Protein AF-A0A0E3WUG8-F1 (afdb_monomer_lite)

Sequence (148 aa):
MLFLLKARKILSRWYLAVPMCIFLSLLVITNFLVYFNGKPFLSEPISTAETLWIALLALLSPCSVLFFLSSYGQDSSTKVYIVVSSAASLFSIFFLFLTLIEISRWASIEAVVLPLIFYWTILMPAIGVCFLSNATMYRENDNSEEEP

Secondary structure (DSSP, 8-state):
-HHHHHHHHHHHHHHTTHHHHHHHHHHHHHHHHHHHT-SPTTPSSPPHHHHHHHHHHHHHHHHHHHHHHHTTTS-STHHHHHHHHHHHHHHHHHHHHHHHHHHHTT--THHHHHHHHHIIIIIHHHHHHHHHHHHHHHHHHHHHHS--

Structure (mmCIF, N/CA/C/O backbone):
data_AF-A0A0E3WUG8-F1
#
_entry.id   AF-A0A0E3WUG8-F1
#
loop_
_atom_site.group_PDB
_atom_site.id
_atom_site.type_symbol
_atom_site.label_atom_id
_atom_site.label_alt_id
_atom_site.label_comp_id
_atom_site.label_asym_id
_atom_site.label_entity_id
_atom_site.label_seq_id
_atom_site.pdbx_PDB_ins_code
_atom_site.Cartn_x
_atom_site.Cartn_y
_atom_site.Cartn_z
_atom_site.occupancy
_atom_site.B_iso_or_equiv
_atom_site.auth_seq_id
_atom_site.auth_comp_id
_atom_site.auth_asym_id
_atom_site.auth_atom_id
_atom_site.pdbx_PDB_model_num
ATOM 1 N N . MET A 1 1 ? 38.284 -12.055 -8.483 1.00 45.66 1 MET A N 1
ATOM 2 C CA . MET A 1 1 ? 37.646 -11.083 -7.559 1.00 45.66 1 MET A CA 1
ATOM 3 C C . MET A 1 1 ? 36.647 -10.128 -8.240 1.00 45.66 1 MET A C 1
ATOM 5 O O . MET A 1 1 ? 35.704 -9.709 -7.583 1.00 45.66 1 MET A O 1
ATOM 9 N N . LEU A 1 2 ? 36.774 -9.826 -9.544 1.00 41.19 2 LEU A N 1
ATOM 10 C CA . LEU A 1 2 ? 35.840 -8.946 -10.282 1.00 41.19 2 LEU A CA 1
ATOM 11 C C . LEU A 1 2 ? 34.396 -9.486 -10.392 1.00 41.19 2 LEU A C 1
ATOM 13 O O . LEU A 1 2 ? 33.446 -8.717 -10.263 1.00 41.19 2 LEU A O 1
ATOM 17 N N . PHE A 1 3 ? 34.211 -10.806 -10.523 1.00 40.88 3 PHE A N 1
ATOM 18 C CA . PHE A 1 3 ? 32.879 -11.435 -10.520 1.00 40.88 3 PHE A CA 1
ATOM 19 C C . PHE A 1 3 ? 32.136 -11.274 -9.188 1.00 40.88 3 PHE A C 1
ATOM 21 O O . PHE A 1 3 ? 30.924 -11.109 -9.186 1.00 40.88 3 PHE A O 1
ATOM 28 N N . LEU A 1 4 ? 32.858 -11.223 -8.064 1.00 38.44 4 LEU A N 1
ATOM 29 C CA . LEU A 1 4 ? 32.290 -11.009 -6.727 1.00 38.44 4 LEU A CA 1
ATOM 30 C C . LEU A 1 4 ? 31.798 -9.569 -6.524 1.00 38.44 4 LEU A C 1
ATOM 32 O O . LEU A 1 4 ? 30.821 -9.356 -5.817 1.00 38.44 4 LEU A O 1
ATOM 36 N N . LEU A 1 5 ? 32.422 -8.581 -7.173 1.00 40.81 5 LEU A N 1
ATOM 37 C CA . LEU A 1 5 ? 31.967 -7.186 -7.157 1.00 40.81 5 LEU A CA 1
ATOM 38 C C . LEU A 1 5 ? 30.730 -6.975 -8.037 1.00 40.81 5 LEU A C 1
ATOM 40 O O . LEU A 1 5 ? 29.807 -6.270 -7.628 1.00 40.81 5 LEU A O 1
ATOM 44 N N . LYS A 1 6 ? 30.681 -7.620 -9.211 1.00 40.81 6 LYS A N 1
ATOM 45 C CA . LYS A 1 6 ? 29.497 -7.603 -10.084 1.00 40.81 6 LYS A CA 1
ATOM 46 C C . LYS A 1 6 ? 28.333 -8.362 -9.436 1.00 40.81 6 LYS A C 1
ATOM 48 O O . LYS A 1 6 ? 27.228 -7.830 -9.380 1.00 40.81 6 LYS A O 1
ATOM 53 N N . ALA A 1 7 ? 28.614 -9.516 -8.826 1.00 44.78 7 ALA A N 1
ATOM 54 C CA . ALA A 1 7 ? 27.662 -10.255 -8.005 1.00 44.78 7 ALA A CA 1
ATOM 55 C C . ALA A 1 7 ? 27.214 -9.442 -6.787 1.00 44.78 7 ALA A C 1
ATOM 57 O O . ALA A 1 7 ? 26.026 -9.392 -6.545 1.00 44.78 7 ALA A O 1
ATOM 58 N N . ARG A 1 8 ? 28.090 -8.718 -6.073 1.00 46.56 8 ARG A N 1
ATOM 59 C CA . ARG A 1 8 ? 27.700 -7.836 -4.952 1.00 46.56 8 ARG A CA 1
ATOM 60 C C . ARG A 1 8 ? 26.791 -6.685 -5.397 1.00 46.56 8 ARG A C 1
ATOM 62 O O . ARG A 1 8 ? 25.854 -6.367 -4.676 1.00 46.56 8 ARG A O 1
ATOM 69 N N . LYS A 1 9 ? 27.036 -6.083 -6.567 1.00 51.25 9 LYS A N 1
ATOM 70 C CA . LYS A 1 9 ? 26.167 -5.039 -7.149 1.00 51.25 9 LYS A CA 1
ATOM 71 C C . LYS A 1 9 ? 24.788 -5.581 -7.539 1.00 51.25 9 LYS A C 1
ATOM 73 O O . LYS A 1 9 ? 23.786 -4.904 -7.342 1.00 51.25 9 LYS A O 1
ATOM 78 N N . ILE A 1 10 ? 24.744 -6.802 -8.069 1.00 52.78 10 ILE A N 1
ATOM 79 C CA . ILE A 1 10 ? 23.499 -7.503 -8.401 1.00 52.78 10 ILE A CA 1
ATOM 80 C C . ILE A 1 10 ? 22.778 -7.941 -7.113 1.00 52.78 10 ILE A C 1
ATOM 82 O O . ILE A 1 10 ? 21.593 -7.684 -6.954 1.00 52.78 10 ILE A O 1
ATOM 86 N N . LEU A 1 11 ? 23.493 -8.506 -6.140 1.00 48.38 11 LEU A N 1
ATOM 87 C CA . LEU A 1 11 ? 22.956 -9.003 -4.869 1.00 48.38 11 LEU A CA 1
ATOM 88 C C . LEU A 1 11 ? 22.442 -7.865 -3.972 1.00 48.38 11 LEU A C 1
ATOM 90 O O . LEU A 1 11 ? 21.400 -8.013 -3.338 1.00 48.38 11 LEU A O 1
ATOM 94 N N . SER A 1 12 ? 23.115 -6.704 -3.950 1.00 53.69 12 SER A N 1
ATOM 95 C CA . SER A 1 12 ? 22.620 -5.528 -3.219 1.00 53.69 12 SER A CA 1
ATOM 96 C C . SER A 1 12 ? 21.370 -4.929 -3.865 1.00 53.69 12 SER A C 1
ATOM 98 O O . SER A 1 12 ? 20.556 -4.345 -3.156 1.00 53.69 12 SER A O 1
ATOM 100 N N . ARG A 1 13 ? 21.189 -5.092 -5.185 1.00 60.34 13 ARG A N 1
ATOM 101 C CA . ARG A 1 13 ? 19.940 -4.743 -5.880 1.00 60.34 13 ARG A CA 1
ATOM 102 C C . ARG A 1 13 ? 18.781 -5.595 -5.368 1.00 60.34 13 ARG A C 1
ATOM 104 O O . ARG A 1 13 ? 17.765 -5.052 -4.941 1.00 60.34 13 ARG A O 1
ATOM 111 N N . TRP A 1 14 ? 18.936 -6.916 -5.331 1.00 60.41 14 TRP A N 1
ATOM 112 C CA . TRP A 1 14 ? 17.871 -7.810 -4.857 1.00 60.41 14 TRP A CA 1
ATOM 113 C C . TRP A 1 14 ? 17.556 -7.635 -3.367 1.00 60.41 14 TRP A C 1
ATOM 115 O O . TRP A 1 14 ? 16.407 -7.804 -2.968 1.00 60.41 14 TRP A O 1
ATOM 125 N N . TYR A 1 15 ? 18.526 -7.207 -2.551 1.00 63.44 15 TYR A N 1
ATOM 126 C CA . TYR A 1 15 ? 18.293 -6.913 -1.134 1.00 63.44 15 TYR A CA 1
ATOM 127 C C . TYR A 1 15 ? 17.233 -5.823 -0.909 1.00 63.44 15 TYR A C 1
ATOM 129 O O . TYR A 1 15 ? 16.480 -5.904 0.054 1.00 63.44 15 TYR A O 1
ATOM 137 N N . LEU A 1 16 ? 17.107 -4.838 -1.807 1.00 65.62 16 LEU A N 1
ATOM 138 C CA . LEU A 1 16 ? 16.064 -3.807 -1.706 1.00 65.62 16 LEU A CA 1
ATOM 139 C C . LEU A 1 16 ? 14.653 -4.328 -2.041 1.00 65.62 16 LEU A C 1
ATOM 141 O O . LEU A 1 16 ? 13.674 -3.698 -1.650 1.00 65.62 16 LEU A O 1
ATOM 145 N N . ALA A 1 17 ? 14.538 -5.474 -2.720 1.00 67.75 17 ALA A N 1
ATOM 146 C CA . ALA A 1 17 ? 13.260 -6.133 -3.004 1.00 67.75 17 ALA A CA 1
ATOM 147 C C . ALA A 1 17 ? 12.782 -7.028 -1.843 1.00 67.75 17 ALA A C 1
ATOM 149 O O . ALA A 1 17 ? 11.581 -7.235 -1.672 1.00 67.75 17 ALA A O 1
ATOM 150 N N . VAL A 1 18 ? 13.707 -7.525 -1.014 1.00 76.06 18 VAL A N 1
ATOM 151 C CA . VAL A 1 18 ? 13.413 -8.416 0.122 1.00 76.06 18 VAL A CA 1
ATOM 152 C C . VAL A 1 18 ? 12.405 -7.814 1.117 1.00 76.06 18 VAL A C 1
ATOM 154 O O . VAL A 1 18 ? 11.455 -8.519 1.466 1.00 76.06 18 VAL A O 1
ATOM 157 N N . PRO A 1 19 ? 12.519 -6.537 1.546 1.00 75.25 19 PRO A N 1
ATOM 158 C CA . PRO A 1 19 ? 11.549 -5.924 2.449 1.00 75.25 19 PRO A CA 1
ATOM 159 C C . PRO A 1 19 ? 10.125 -5.981 1.904 1.00 75.25 19 PRO A C 1
ATOM 161 O O . PRO A 1 19 ? 9.207 -6.335 2.636 1.00 75.25 19 PRO A O 1
ATOM 164 N N . MET A 1 20 ? 9.937 -5.707 0.610 1.00 78.56 20 MET A N 1
ATOM 165 C CA . MET A 1 20 ? 8.615 -5.731 -0.012 1.00 78.56 20 MET A CA 1
ATOM 166 C C . MET A 1 20 ? 7.979 -7.125 0.079 1.00 78.56 20 MET A C 1
ATOM 168 O O . MET A 1 20 ? 6.828 -7.241 0.495 1.00 78.56 20 MET A O 1
ATOM 172 N N . CYS A 1 21 ? 8.732 -8.183 -0.240 1.00 79.38 21 CYS A N 1
ATOM 173 C CA . CYS A 1 21 ? 8.249 -9.563 -0.148 1.00 79.38 21 CYS A CA 1
ATOM 174 C C . CYS A 1 21 ? 7.900 -9.963 1.293 1.00 79.38 21 CYS A C 1
ATOM 176 O O . CYS A 1 21 ? 6.895 -10.642 1.523 1.00 79.38 21 CYS A O 1
ATOM 178 N N . ILE A 1 22 ? 8.706 -9.527 2.266 1.00 84.25 22 ILE A N 1
ATOM 179 C CA . ILE A 1 22 ? 8.445 -9.765 3.691 1.00 84.25 22 ILE A CA 1
ATOM 180 C C . ILE A 1 22 ? 7.145 -9.073 4.110 1.00 84.25 22 ILE A C 1
ATOM 182 O O . ILE A 1 22 ? 6.270 -9.725 4.680 1.00 84.25 22 ILE A O 1
ATOM 186 N N . PHE A 1 23 ? 6.980 -7.786 3.795 1.00 82.62 23 PHE A N 1
ATOM 187 C CA . PHE A 1 23 ? 5.770 -7.043 4.151 1.00 82.62 23 PHE A CA 1
ATOM 188 C C . PHE A 1 23 ? 4.521 -7.594 3.464 1.00 82.62 23 PHE A C 1
ATOM 190 O O . PHE A 1 23 ? 3.481 -7.684 4.108 1.00 82.62 23 PHE A O 1
ATOM 197 N N . LEU A 1 24 ? 4.622 -8.030 2.206 1.00 82.50 24 LEU A N 1
ATOM 198 C CA . LEU A 1 24 ? 3.512 -8.666 1.496 1.00 82.50 24 LEU A CA 1
ATOM 199 C C . LEU A 1 24 ? 3.104 -9.986 2.170 1.00 82.50 24 LEU A C 1
ATOM 201 O O . LEU A 1 24 ? 1.921 -10.232 2.388 1.00 82.50 24 LEU A O 1
ATOM 205 N N . SER A 1 25 ? 4.082 -10.810 2.553 1.00 84.75 25 SER A N 1
ATOM 206 C CA . SER A 1 25 ? 3.829 -12.085 3.235 1.00 84.75 25 SER A CA 1
ATOM 207 C C . SER A 1 25 ? 3.191 -11.871 4.608 1.00 84.75 25 SER A C 1
ATOM 209 O O . SER A 1 25 ? 2.207 -12.526 4.949 1.00 84.75 25 SER A O 1
ATOM 211 N N . LEU A 1 26 ? 3.709 -10.912 5.381 1.00 87.12 26 LEU A N 1
ATOM 212 C CA . LEU A 1 26 ? 3.126 -10.521 6.663 1.00 87.12 26 LEU A CA 1
ATOM 213 C C . LEU A 1 26 ? 1.705 -9.988 6.490 1.00 87.12 26 LEU A C 1
ATOM 215 O O . LEU A 1 26 ? 0.829 -10.385 7.250 1.00 87.12 26 LEU A O 1
ATOM 219 N N . LEU A 1 27 ? 1.453 -9.159 5.472 1.00 86.19 27 LEU A N 1
ATOM 220 C CA . LEU A 1 27 ? 0.121 -8.630 5.185 1.00 86.19 27 LEU A CA 1
ATOM 221 C C . LEU A 1 27 ? -0.881 -9.762 4.948 1.00 86.19 27 LEU A C 1
ATOM 223 O O . LEU A 1 27 ? -1.974 -9.725 5.505 1.00 86.19 27 LEU A O 1
ATOM 227 N N . VAL A 1 28 ? -0.508 -10.787 4.174 1.00 85.94 28 VAL A N 1
ATOM 228 C CA . VAL A 1 28 ? -1.354 -11.968 3.942 1.00 85.94 28 VAL A CA 1
ATOM 229 C C . VA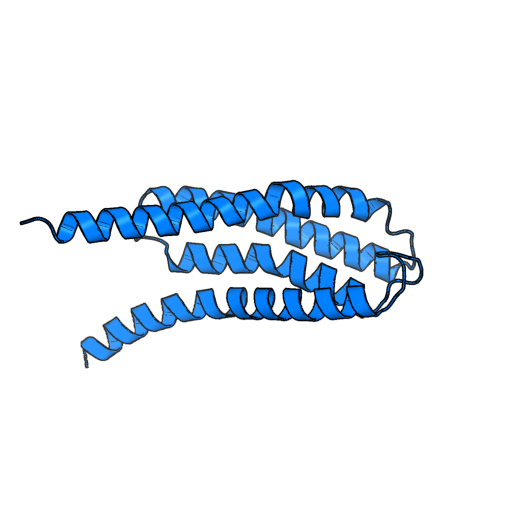L A 1 28 ? -1.667 -12.682 5.259 1.00 85.94 28 VAL A C 1
ATOM 231 O O . VAL A 1 28 ? -2.833 -12.959 5.538 1.00 85.94 28 VAL A O 1
ATOM 234 N N . ILE A 1 29 ? -0.658 -12.924 6.102 1.00 86.88 29 ILE A N 1
ATOM 235 C CA . ILE A 1 29 ? -0.837 -13.569 7.414 1.00 86.88 29 ILE A CA 1
ATOM 236 C C . ILE A 1 29 ? -1.770 -12.743 8.306 1.00 86.88 29 ILE A C 1
ATOM 238 O O . ILE A 1 29 ? -2.702 -13.283 8.904 1.00 86.88 29 ILE A O 1
ATOM 242 N N . THR A 1 30 ? -1.556 -11.430 8.388 1.00 84.88 30 THR A N 1
ATOM 243 C CA . THR A 1 30 ? -2.402 -10.541 9.189 1.00 84.88 30 THR A CA 1
ATOM 244 C C . THR A 1 30 ? -3.819 -10.455 8.627 1.00 84.88 30 THR A C 1
ATOM 246 O O . THR A 1 30 ? -4.764 -10.364 9.401 1.00 84.88 30 THR A O 1
ATOM 249 N N . ASN A 1 31 ? -3.999 -10.551 7.309 1.00 85.25 31 ASN A N 1
ATOM 250 C CA . ASN A 1 31 ? -5.321 -10.590 6.682 1.00 85.25 31 ASN A CA 1
ATOM 251 C C . ASN A 1 31 ? -6.109 -11.835 7.123 1.00 85.25 31 ASN A C 1
ATOM 253 O O . ASN A 1 31 ? -7.251 -11.717 7.566 1.00 85.25 31 ASN A O 1
ATOM 257 N N . PHE A 1 32 ? -5.468 -13.010 7.133 1.00 85.25 32 PHE A N 1
ATOM 258 C CA . PHE A 1 32 ? -6.066 -14.210 7.728 1.00 85.25 32 PHE A CA 1
ATOM 259 C C . PHE A 1 32 ? -6.400 -14.002 9.208 1.00 85.25 32 PHE A C 1
ATOM 261 O O . PHE A 1 32 ? -7.495 -14.351 9.641 1.00 85.25 32 PHE A O 1
ATOM 268 N N . LEU A 1 33 ? -5.495 -13.395 9.979 1.00 84.31 33 LEU A N 1
ATOM 269 C CA . LEU A 1 33 ? -5.711 -13.143 11.404 1.00 84.31 33 LEU A CA 1
ATOM 270 C C . LEU A 1 33 ? -6.928 -12.239 11.662 1.00 84.31 33 LEU A C 1
ATOM 272 O O . LEU A 1 33 ? -7.728 -12.533 12.547 1.00 84.31 33 LEU A O 1
ATOM 276 N N . VAL A 1 34 ? -7.088 -11.172 10.876 1.00 82.88 34 VAL A N 1
ATOM 277 C CA . VAL A 1 34 ? -8.244 -10.265 10.937 1.00 82.88 34 VAL A CA 1
ATOM 278 C C . VAL A 1 34 ? -9.530 -11.006 10.571 1.00 82.88 34 VAL A C 1
ATOM 280 O O . VAL A 1 34 ? -10.519 -10.893 11.290 1.00 82.88 34 VAL A O 1
ATOM 283 N N . TYR A 1 35 ? -9.504 -11.816 9.511 1.00 81.12 35 TYR A N 1
ATOM 284 C CA . TYR A 1 35 ? -10.661 -12.597 9.072 1.00 81.12 35 TYR A CA 1
ATOM 285 C C . TYR A 1 35 ? -11.129 -13.607 10.133 1.00 81.12 35 TYR A C 1
ATOM 287 O O . TYR A 1 35 ? -12.323 -13.718 10.409 1.00 81.12 35 TYR A O 1
ATOM 295 N N . PHE A 1 36 ? -10.195 -14.309 10.782 1.00 80.62 36 PHE A N 1
ATOM 296 C CA . PHE A 1 36 ? -10.508 -15.278 11.839 1.00 80.62 36 PHE A CA 1
ATOM 297 C C . PHE A 1 36 ? -10.942 -14.642 13.164 1.00 80.62 36 PHE A C 1
ATOM 299 O O . PHE A 1 36 ? -11.525 -15.329 14.001 1.00 80.62 36 PHE A O 1
ATOM 306 N N . ASN A 1 37 ? -10.693 -13.347 13.367 1.00 77.25 37 ASN A N 1
ATOM 307 C CA . ASN A 1 37 ? -11.028 -12.650 14.610 1.00 77.25 37 ASN A CA 1
ATOM 308 C C . ASN A 1 37 ? -12.550 -12.533 14.837 1.00 77.25 37 ASN A C 1
ATOM 310 O O . ASN A 1 37 ? -12.983 -12.204 15.939 1.00 77.25 37 ASN A O 1
ATOM 314 N N . GLY A 1 38 ? -13.372 -12.770 13.802 1.00 69.81 38 GLY A N 1
ATOM 315 C CA . GLY A 1 38 ? -14.839 -12.820 13.889 1.00 69.81 38 GLY A CA 1
ATOM 316 C C . GLY A 1 38 ? -15.520 -11.490 14.241 1.00 69.81 38 GLY A C 1
ATOM 317 O O . GLY A 1 38 ? -16.745 -11.432 14.327 1.00 69.81 38 GLY A O 1
ATOM 318 N N . LYS A 1 39 ? -14.741 -10.421 14.441 1.00 76.94 39 LYS A N 1
ATOM 319 C CA . LYS A 1 39 ? -15.216 -9.054 14.654 1.00 76.94 39 LYS A CA 1
ATOM 320 C C . LYS A 1 39 ? -15.388 -8.334 13.314 1.00 76.94 39 LYS A C 1
ATOM 322 O O . LYS A 1 39 ? -14.639 -8.621 12.380 1.00 76.94 39 LYS A O 1
ATOM 327 N N . PRO A 1 40 ? -16.338 -7.389 13.206 1.00 73.38 40 PRO A N 1
ATOM 328 C CA . PRO A 1 40 ? -16.451 -6.571 12.009 1.00 73.38 40 PRO A CA 1
ATOM 329 C C . PRO A 1 40 ? -15.189 -5.714 11.853 1.00 73.38 40 PRO A C 1
ATOM 331 O O . PRO A 1 40 ? -14.709 -5.132 12.826 1.00 73.38 40 PRO A O 1
ATOM 334 N N . PHE A 1 41 ? -14.662 -5.653 10.632 1.00 73.50 41 PHE A N 1
ATOM 335 C CA . PHE A 1 41 ? -13.441 -4.921 10.302 1.00 73.50 41 PHE A CA 1
ATOM 336 C C . PHE A 1 41 ? -13.553 -3.439 10.687 1.00 73.50 41 PHE A C 1
ATOM 338 O O . PHE A 1 41 ? -14.531 -2.790 10.313 1.00 73.50 41 PHE A O 1
ATOM 345 N N . LEU A 1 42 ? -12.551 -2.916 11.402 1.00 71.62 42 LEU A N 1
ATOM 346 C CA . LEU A 1 42 ? -12.497 -1.542 11.928 1.00 71.62 42 LEU A CA 1
ATOM 347 C C . LEU A 1 42 ? -13.604 -1.217 12.948 1.00 71.62 42 LEU A C 1
ATOM 349 O O . LEU A 1 42 ? -14.041 -0.071 13.047 1.00 71.62 42 LEU A O 1
ATOM 353 N N . SER A 1 43 ? -14.064 -2.206 13.719 1.00 70.56 43 SER A N 1
ATOM 354 C CA . SER A 1 43 ? -14.989 -1.952 14.834 1.00 70.56 43 SER A CA 1
ATOM 355 C C . SER A 1 43 ? -14.266 -1.391 16.052 1.00 70.56 43 SER A C 1
ATOM 357 O O . SER A 1 43 ? -13.163 -1.819 16.382 1.00 70.56 43 SER A O 1
ATOM 359 N N . GLU A 1 44 ? -14.920 -0.494 16.789 1.00 71.06 44 GLU A N 1
ATOM 360 C CA . GLU A 1 44 ? -14.405 -0.024 18.074 1.00 71.06 44 GLU A CA 1
ATOM 361 C C . GLU A 1 44 ? -14.585 -1.097 19.171 1.00 71.06 44 GLU A C 1
ATOM 363 O O . GLU A 1 44 ? -15.675 -1.661 19.312 1.00 71.06 44 GLU A O 1
ATOM 368 N N . PRO A 1 45 ? -13.558 -1.387 19.994 1.00 70.31 45 PRO A N 1
ATOM 369 C CA . PRO A 1 45 ? -12.173 -0.926 19.896 1.00 70.31 45 PRO A CA 1
ATOM 370 C C . PRO A 1 45 ? -11.366 -1.713 18.849 1.00 70.31 45 PRO A C 1
ATOM 372 O O . PRO A 1 45 ? -11.468 -2.942 18.771 1.00 70.31 45 PRO A O 1
ATOM 375 N N . ILE A 1 46 ? -10.503 -0.996 18.120 1.00 73.06 46 ILE A N 1
ATOM 376 C CA . ILE A 1 46 ? -9.645 -1.544 17.059 1.00 73.06 46 ILE A CA 1
ATOM 377 C C . ILE A 1 46 ? -8.773 -2.660 17.618 1.00 73.06 46 ILE A C 1
ATOM 379 O O . ILE A 1 46 ? -8.078 -2.493 18.628 1.00 73.06 46 ILE A O 1
ATOM 383 N N . SER A 1 47 ? -8.778 -3.803 16.944 1.00 78.88 47 SER A N 1
ATOM 384 C CA . SER A 1 47 ? -7.920 -4.915 17.328 1.00 78.88 47 SER A CA 1
ATOM 385 C C . SER A 1 47 ? -6.458 -4.622 16.988 1.00 78.88 47 SER A C 1
ATOM 387 O O . SER A 1 47 ? -6.139 -4.031 15.960 1.00 78.88 47 SER A O 1
ATOM 389 N N . THR A 1 48 ? -5.531 -5.137 17.795 1.00 80.56 48 THR A N 1
ATOM 390 C CA . THR A 1 48 ? -4.091 -5.098 17.491 1.00 80.56 48 THR A CA 1
ATOM 391 C C . THR A 1 48 ? -3.763 -5.680 16.112 1.00 80.56 48 THR A C 1
ATOM 393 O O . THR A 1 48 ? -2.859 -5.182 15.442 1.00 80.56 48 THR A O 1
ATOM 396 N N . ALA A 1 49 ? -4.519 -6.688 15.659 1.00 81.69 49 ALA A N 1
ATOM 397 C CA . ALA A 1 49 ? -4.390 -7.266 14.324 1.00 81.69 49 ALA A CA 1
ATOM 398 C C . ALA A 1 49 ? -4.744 -6.266 13.210 1.00 81.69 49 ALA A C 1
ATOM 400 O O . ALA A 1 49 ? -4.057 -6.218 12.195 1.00 81.69 49 ALA A O 1
ATOM 401 N N . GLU A 1 50 ? -5.769 -5.436 13.406 1.00 80.06 50 GLU A N 1
ATOM 402 C CA . GLU A 1 50 ? -6.192 -4.418 12.436 1.00 80.06 50 GLU A CA 1
ATOM 403 C C . GLU A 1 50 ? -5.185 -3.270 12.381 1.00 80.06 50 GLU A C 1
ATOM 405 O O . GLU A 1 50 ? -4.787 -2.851 11.296 1.00 80.06 50 GLU A O 1
ATOM 410 N N . THR A 1 51 ? -4.678 -2.825 13.533 1.00 81.69 51 THR A N 1
ATOM 411 C CA . THR A 1 51 ? -3.599 -1.828 13.588 1.00 81.69 51 THR A CA 1
ATOM 412 C C . THR A 1 51 ? -2.344 -2.321 12.866 1.00 81.69 51 THR A C 1
ATOM 414 O O . THR A 1 51 ? -1.747 -1.578 12.084 1.00 81.69 51 THR A O 1
ATOM 417 N N . LEU A 1 52 ? -1.956 -3.585 13.080 1.00 83.00 52 LEU A N 1
ATOM 418 C CA . LEU A 1 52 ? -0.848 -4.208 12.350 1.00 83.00 52 LEU A CA 1
ATOM 419 C C . LEU A 1 52 ? -1.132 -4.284 10.851 1.00 83.00 52 LEU A C 1
ATOM 421 O O . LEU A 1 52 ? -0.248 -3.981 10.052 1.00 83.00 52 LEU A O 1
ATOM 425 N N . TRP A 1 53 ? -2.355 -4.646 10.465 1.00 86.00 53 TRP A N 1
ATOM 426 C CA . TRP A 1 53 ? -2.757 -4.719 9.066 1.00 86.00 53 TRP A CA 1
ATOM 427 C C . TRP A 1 53 ? -2.619 -3.357 8.377 1.00 86.00 53 TRP A C 1
ATOM 429 O O . TRP A 1 53 ? -1.983 -3.273 7.328 1.00 86.00 53 TRP A O 1
ATOM 439 N N . ILE A 1 54 ? -3.115 -2.283 9.001 1.00 82.94 54 ILE A N 1
ATOM 440 C CA . ILE A 1 54 ? -3.012 -0.910 8.481 1.00 82.94 54 ILE A CA 1
ATOM 441 C C . ILE A 1 54 ? -1.542 -0.477 8.379 1.00 82.94 54 ILE A C 1
ATOM 443 O O . ILE A 1 54 ? -1.132 0.099 7.370 1.00 82.94 54 ILE A O 1
ATOM 447 N N . ALA A 1 55 ? -0.728 -0.782 9.393 1.00 83.56 55 ALA A N 1
ATOM 448 C CA . ALA A 1 55 ? 0.690 -0.436 9.390 1.00 83.56 55 ALA A CA 1
ATOM 449 C C . ALA A 1 55 ? 1.457 -1.150 8.263 1.00 83.56 55 ALA A C 1
ATOM 451 O O . ALA A 1 55 ? 2.203 -0.511 7.518 1.00 83.56 55 ALA A O 1
ATOM 452 N N . LEU A 1 56 ? 1.245 -2.460 8.100 1.00 85.06 56 LEU A N 1
ATOM 453 C CA . LEU A 1 56 ? 1.844 -3.261 7.026 1.00 85.06 56 LEU A CA 1
ATOM 454 C C . LEU A 1 56 ? 1.417 -2.754 5.648 1.00 85.06 56 LEU A C 1
ATOM 456 O O . LEU A 1 56 ? 2.241 -2.641 4.738 1.00 85.06 56 LEU A O 1
ATOM 460 N N . LEU A 1 57 ? 0.141 -2.399 5.514 1.00 82.44 57 LEU A N 1
ATOM 461 C CA . LEU A 1 57 ? -0.413 -1.856 4.287 1.00 82.44 57 LEU A CA 1
ATOM 462 C C . LEU A 1 57 ? 0.281 -0.562 3.867 1.00 82.44 57 LEU A C 1
ATOM 464 O O . LEU A 1 57 ? 0.660 -0.384 2.703 1.00 82.44 57 LEU A O 1
ATOM 468 N N . ALA A 1 58 ? 0.457 0.334 4.830 1.00 83.62 58 ALA A N 1
ATOM 469 C CA . ALA A 1 58 ? 1.060 1.620 4.576 1.00 83.62 58 ALA A CA 1
ATOM 470 C C . ALA A 1 58 ? 2.584 1.527 4.376 1.00 83.62 58 ALA A C 1
ATOM 472 O O . ALA A 1 58 ? 3.167 2.338 3.656 1.00 83.62 58 ALA A O 1
ATOM 473 N N . LEU A 1 59 ? 3.242 0.507 4.929 1.00 82.12 59 LEU A N 1
ATOM 474 C CA . LEU A 1 59 ? 4.657 0.219 4.669 1.00 82.12 59 LEU A CA 1
ATOM 475 C C . LEU A 1 59 ? 4.901 -0.389 3.280 1.00 82.12 59 LEU A C 1
ATOM 477 O O . LEU A 1 59 ? 6.024 -0.327 2.771 1.00 82.12 59 LEU A O 1
ATOM 481 N N . LEU A 1 60 ? 3.869 -0.928 2.625 1.00 81.06 60 LEU A N 1
ATOM 482 C CA . LEU A 1 60 ? 4.016 -1.547 1.309 1.00 81.06 60 LEU A CA 1
ATOM 483 C C . LEU A 1 60 ? 4.429 -0.537 0.226 1.00 81.06 60 LEU A C 1
ATOM 485 O O . LEU A 1 60 ? 5.303 -0.828 -0.592 1.00 81.06 60 LEU A O 1
ATOM 489 N N . SER A 1 61 ? 3.848 0.665 0.239 1.00 81.06 61 SER A N 1
ATOM 490 C CA . SER A 1 61 ? 4.182 1.712 -0.730 1.00 81.06 61 SER A CA 1
ATOM 491 C C . SER A 1 61 ? 5.636 2.213 -0.638 1.00 81.06 61 SER A C 1
ATOM 493 O O . SER A 1 61 ? 6.320 2.163 -1.664 1.00 81.06 61 SER A O 1
ATOM 495 N N . PRO A 1 62 ? 6.192 2.600 0.529 1.00 78.19 62 PRO A N 1
ATOM 496 C CA . PRO A 1 62 ? 7.610 2.949 0.632 1.00 78.19 62 PRO A CA 1
ATOM 497 C C . PRO A 1 62 ? 8.527 1.786 0.243 1.00 78.19 62 PRO A C 1
ATOM 499 O O . PRO A 1 62 ? 9.562 2.003 -0.387 1.00 78.19 62 PRO A O 1
ATOM 502 N N . CYS A 1 63 ? 8.132 0.542 0.524 1.00 79.00 63 CYS A N 1
ATOM 503 C CA . CYS A 1 63 ? 8.897 -0.628 0.094 1.00 79.00 63 CYS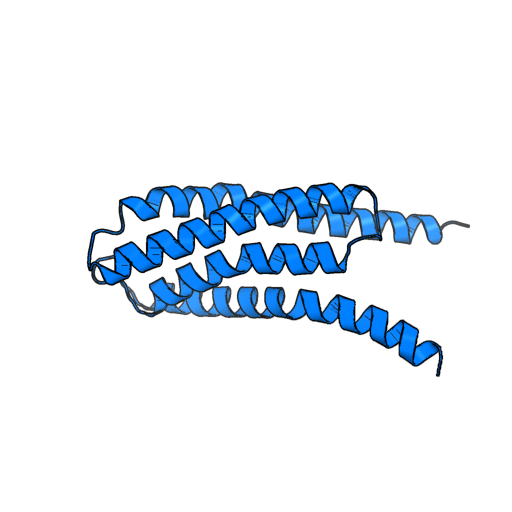 A CA 1
ATOM 504 C C . CYS A 1 63 ? 8.859 -0.841 -1.427 1.00 79.00 63 CYS A C 1
ATOM 506 O O . CYS A 1 63 ? 9.858 -1.265 -2.007 1.00 79.00 63 CYS A O 1
ATOM 508 N N . SER A 1 64 ? 7.762 -0.478 -2.100 1.00 75.12 64 SER A N 1
ATOM 509 C CA . SER A 1 64 ? 7.700 -0.488 -3.569 1.00 75.12 64 SER A CA 1
ATOM 510 C C . SER A 1 64 ? 8.668 0.513 -4.207 1.00 75.12 64 SER A C 1
ATOM 512 O O . SER A 1 64 ? 9.282 0.213 -5.229 1.00 75.12 64 SER A O 1
ATOM 514 N N . VAL A 1 65 ? 8.882 1.675 -3.578 1.00 80.06 65 VAL A N 1
ATOM 515 C CA . VAL A 1 65 ? 9.869 2.663 -4.045 1.00 80.06 65 VAL A CA 1
ATOM 516 C C . VAL A 1 65 ? 11.273 2.073 -4.010 1.00 80.06 65 VAL A C 1
ATOM 518 O O . VAL A 1 65 ? 12.020 2.230 -4.972 1.00 80.06 65 VAL A O 1
ATOM 521 N N . LEU A 1 66 ? 11.625 1.358 -2.936 1.00 77.31 66 LEU A N 1
ATOM 522 C CA . LEU A 1 66 ? 12.919 0.680 -2.824 1.00 77.31 66 LEU A CA 1
ATOM 523 C C . LEU A 1 66 ? 13.106 -0.364 -3.931 1.00 77.31 66 LEU A C 1
ATOM 525 O O . LEU A 1 66 ? 14.185 -0.449 -4.517 1.00 77.31 66 LEU A O 1
ATOM 529 N N . PHE A 1 67 ? 12.051 -1.104 -4.274 1.00 75.94 67 PHE A N 1
ATOM 530 C CA . PHE A 1 67 ? 12.081 -2.047 -5.389 1.00 75.94 67 PHE A CA 1
ATOM 531 C C . PHE A 1 67 ? 12.351 -1.355 -6.737 1.00 75.94 67 PHE A C 1
ATOM 533 O O . PHE A 1 67 ? 13.230 -1.778 -7.493 1.00 75.94 67 PHE A O 1
ATOM 540 N N . PHE A 1 68 ? 11.642 -0.267 -7.049 1.00 74.81 68 PHE A N 1
ATOM 541 C CA . PHE A 1 68 ? 11.855 0.441 -8.317 1.00 74.81 68 PHE A CA 1
ATOM 542 C C . PHE A 1 68 ? 13.191 1.187 -8.360 1.00 74.81 68 PHE A C 1
ATOM 544 O O . PHE A 1 68 ? 13.834 1.214 -9.406 1.00 74.81 68 PHE A O 1
ATOM 551 N N . LEU A 1 69 ? 13.658 1.720 -7.227 1.00 73.06 69 LEU A N 1
ATOM 552 C CA . LEU A 1 69 ? 15.004 2.285 -7.098 1.00 73.06 69 LEU A CA 1
ATOM 553 C C . LEU A 1 69 ? 16.088 1.228 -7.302 1.00 73.06 69 LEU A C 1
ATOM 555 O O . LEU A 1 69 ? 17.107 1.513 -7.924 1.00 73.06 69 LEU A O 1
ATOM 559 N N . SER A 1 70 ? 15.867 0.004 -6.825 1.00 71.19 70 SER A N 1
ATOM 560 C CA . SER A 1 70 ? 16.754 -1.115 -7.135 1.00 71.19 70 SER A CA 1
ATOM 561 C C . SER A 1 70 ? 16.820 -1.372 -8.641 1.00 71.19 70 SER A C 1
ATOM 563 O O . SER A 1 70 ? 17.894 -1.605 -9.183 1.00 71.19 70 SER A O 1
ATOM 565 N N . SER A 1 71 ? 15.701 -1.253 -9.349 1.00 66.06 71 SER A N 1
ATOM 566 C CA . SER A 1 71 ? 15.660 -1.431 -10.805 1.00 66.06 71 SER A CA 1
ATOM 567 C C . SER A 1 71 ? 16.094 -0.189 -11.599 1.00 66.06 71 SER A C 1
ATOM 569 O O . SER A 1 71 ? 16.098 -0.216 -12.829 1.00 66.06 71 SER A O 1
ATOM 571 N N . TYR A 1 72 ? 16.477 0.902 -10.925 1.00 66.00 72 TYR A N 1
ATOM 572 C CA . TYR A 1 72 ? 16.799 2.175 -11.566 1.00 66.00 72 TYR A CA 1
ATOM 573 C C . TYR A 1 72 ? 18.051 2.088 -12.444 1.00 66.00 72 TYR A C 1
ATOM 575 O O . TYR A 1 72 ? 19.102 1.603 -12.022 1.00 66.00 72 TYR A O 1
ATOM 583 N N . GLY A 1 73 ? 17.938 2.617 -13.664 1.00 60.25 73 GLY A N 1
ATOM 584 C CA . GLY A 1 73 ? 19.009 2.614 -14.660 1.00 60.25 73 GLY A CA 1
ATOM 585 C C . GLY A 1 73 ? 18.985 1.417 -15.608 1.00 60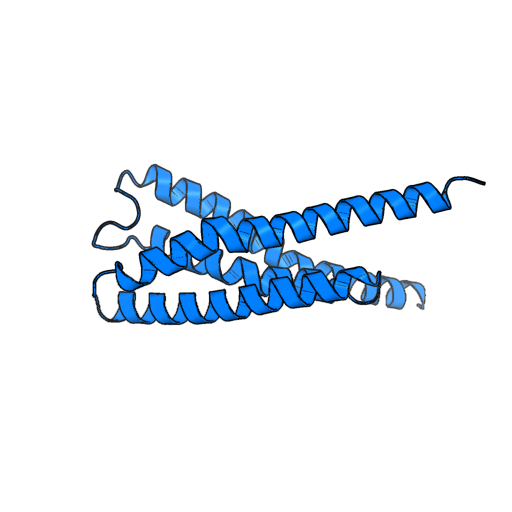.25 73 GLY A C 1
ATOM 586 O O . GLY A 1 73 ? 19.911 1.292 -16.404 1.00 60.25 73 GLY A O 1
ATOM 587 N N . GLN A 1 74 ? 17.961 0.561 -15.530 1.00 62.09 74 GLN A N 1
ATOM 588 C CA . GLN A 1 74 ? 17.782 -0.531 -16.480 1.00 62.09 74 GLN A CA 1
ATOM 589 C C . GLN A 1 74 ? 16.966 -0.123 -17.713 1.00 62.09 74 GLN A C 1
ATOM 591 O O . GLN A 1 74 ? 17.358 -0.491 -18.809 1.00 62.09 74 GLN A O 1
ATOM 596 N N . ASP A 1 75 ? 15.936 0.719 -17.548 1.00 60.84 75 ASP A N 1
ATOM 597 C CA . ASP A 1 75 ? 15.091 1.209 -18.644 1.00 60.84 75 ASP A CA 1
ATOM 598 C C . ASP A 1 75 ? 14.613 2.656 -18.419 1.00 60.84 75 ASP A C 1
ATOM 600 O O . ASP A 1 75 ? 14.592 3.181 -17.299 1.00 60.84 75 ASP A O 1
ATOM 604 N N . SER A 1 76 ? 14.192 3.324 -19.499 1.00 63.97 76 SER A N 1
ATOM 605 C CA . SER A 1 76 ? 13.669 4.700 -19.463 1.00 63.97 76 SER A CA 1
ATOM 606 C C . SER A 1 76 ? 12.316 4.817 -18.738 1.00 63.97 76 SER A C 1
ATOM 608 O O . SER A 1 76 ? 12.021 5.862 -18.146 1.00 63.97 76 SER A O 1
ATOM 610 N N . SER A 1 77 ? 11.520 3.742 -18.713 1.00 67.25 77 SER A N 1
ATOM 611 C CA . SER A 1 77 ? 10.204 3.663 -18.059 1.00 67.25 77 SER A CA 1
ATOM 612 C C . SER A 1 77 ? 10.290 3.590 -16.530 1.00 67.25 77 SER A C 1
ATOM 614 O O . SER A 1 77 ? 9.388 4.074 -15.838 1.00 67.25 77 SER A O 1
ATOM 616 N N . THR A 1 78 ? 11.405 3.097 -15.976 1.00 69.94 78 THR A N 1
ATOM 617 C CA . THR A 1 78 ? 11.594 2.941 -14.523 1.00 69.94 78 THR A CA 1
ATOM 618 C C . THR A 1 78 ? 11.468 4.271 -13.774 1.00 69.94 78 THR A C 1
ATOM 620 O O . THR A 1 78 ? 11.015 4.306 -12.630 1.00 69.94 78 THR A O 1
ATOM 623 N N . LYS A 1 79 ? 11.796 5.394 -14.430 1.00 77.25 79 LYS A N 1
ATOM 624 C CA . LYS A 1 79 ? 11.642 6.740 -13.862 1.00 77.25 79 LYS A CA 1
ATOM 625 C C . LYS A 1 79 ? 10.181 7.070 -13.539 1.00 77.25 79 LYS A C 1
ATOM 627 O O . LYS A 1 79 ? 9.919 7.667 -12.498 1.00 77.25 79 LYS A O 1
ATOM 632 N N . VAL A 1 80 ? 9.239 6.676 -14.397 1.00 80.31 80 VAL A N 1
ATOM 633 C CA . VAL A 1 80 ? 7.804 6.929 -14.186 1.00 80.31 80 VAL A CA 1
ATOM 634 C C . VAL A 1 80 ? 7.297 6.104 -13.005 1.00 80.31 80 VAL A C 1
ATOM 636 O O . VAL A 1 80 ? 6.631 6.649 -12.127 1.00 80.31 80 VAL A O 1
ATOM 639 N N . TYR A 1 81 ? 7.686 4.830 -12.916 1.00 81.62 81 TYR A N 1
ATOM 640 C CA . TYR A 1 81 ? 7.298 3.964 -11.797 1.00 81.62 81 TYR A CA 1
ATOM 641 C C . TYR A 1 81 ? 7.826 4.478 -10.455 1.00 81.62 81 TYR A C 1
ATOM 643 O O . TYR A 1 81 ? 7.086 4.494 -9.475 1.00 81.62 81 TYR A O 1
ATOM 651 N N . ILE A 1 82 ? 9.061 4.992 -10.411 1.00 79.44 82 ILE A N 1
ATOM 652 C CA . ILE A 1 82 ? 9.613 5.619 -9.200 1.00 79.44 82 ILE A CA 1
ATOM 653 C C . ILE A 1 82 ? 8.787 6.835 -8.782 1.00 79.44 82 ILE A C 1
ATOM 655 O O . ILE A 1 82 ? 8.520 6.997 -7.594 1.00 79.44 82 ILE A O 1
ATOM 659 N N . VAL A 1 83 ? 8.369 7.683 -9.727 1.00 83.12 83 VAL A N 1
ATOM 660 C CA . VAL A 1 83 ? 7.543 8.862 -9.418 1.00 83.12 83 VAL A CA 1
ATOM 661 C C . VAL A 1 83 ? 6.186 8.441 -8.853 1.00 83.12 83 VAL A C 1
ATOM 663 O O . VAL A 1 83 ? 5.782 8.957 -7.812 1.00 83.12 83 VAL A O 1
ATOM 666 N N . VAL A 1 84 ? 5.515 7.475 -9.488 1.00 81.69 84 VAL A N 1
ATOM 667 C CA . VAL A 1 84 ? 4.208 6.967 -9.038 1.00 81.69 84 VAL A CA 1
ATOM 668 C C . VAL A 1 84 ? 4.316 6.323 -7.654 1.00 81.69 84 VAL A C 1
ATOM 670 O O . VAL A 1 84 ? 3.574 6.695 -6.744 1.00 81.69 84 VAL A O 1
ATOM 673 N N . SER A 1 85 ? 5.279 5.422 -7.452 1.00 82.19 85 SER A N 1
ATOM 674 C CA . SER A 1 85 ? 5.510 4.791 -6.149 1.00 82.19 85 SER A CA 1
ATOM 675 C C . SER A 1 85 ? 5.938 5.797 -5.080 1.00 82.19 85 SER A C 1
ATOM 677 O O . SER A 1 85 ? 5.547 5.651 -3.926 1.00 82.19 85 SER A O 1
ATOM 679 N N . SER A 1 86 ? 6.709 6.831 -5.430 1.00 80.62 86 SER A N 1
ATOM 680 C CA . SER A 1 86 ? 7.130 7.888 -4.498 1.00 80.62 86 SER A CA 1
ATOM 681 C C . SER A 1 86 ? 5.946 8.729 -4.024 1.00 80.62 86 SER A C 1
ATOM 683 O O . SER A 1 86 ? 5.774 8.933 -2.821 1.00 80.62 86 SER A O 1
ATOM 685 N N . ALA A 1 87 ? 5.082 9.154 -4.951 1.00 83.56 87 ALA A N 1
ATOM 686 C CA . ALA A 1 87 ? 3.859 9.876 -4.615 1.00 83.56 87 ALA A CA 1
ATOM 687 C C . ALA A 1 87 ? 2.947 9.031 -3.713 1.00 83.56 87 ALA A C 1
ATOM 689 O O . ALA A 1 87 ? 2.457 9.514 -2.691 1.00 83.56 87 ALA A O 1
ATOM 690 N N . ALA A 1 88 ? 2.789 7.747 -4.045 1.00 83.81 88 ALA A N 1
ATOM 691 C CA . ALA A 1 88 ? 2.031 6.821 -3.219 1.00 83.81 88 ALA A CA 1
ATOM 692 C C . ALA A 1 88 ? 2.664 6.618 -1.832 1.00 83.81 88 ALA A C 1
ATOM 694 O O . ALA A 1 88 ? 1.942 6.520 -0.843 1.00 83.81 88 ALA A O 1
ATOM 695 N N . SER A 1 89 ? 3.996 6.618 -1.741 1.00 84.81 89 SER A N 1
ATOM 696 C CA . SER A 1 89 ? 4.733 6.438 -0.487 1.00 84.81 89 SER A CA 1
ATOM 697 C C . SER A 1 89 ? 4.546 7.630 0.444 1.00 84.81 89 SER A C 1
ATOM 699 O O . SER A 1 89 ? 4.248 7.450 1.624 1.00 84.81 89 SER A O 1
ATOM 701 N N . LEU A 1 90 ? 4.631 8.851 -0.092 1.00 84.62 90 LEU A N 1
ATOM 702 C CA . LEU A 1 90 ? 4.351 10.071 0.667 1.00 84.62 90 LEU A CA 1
ATOM 703 C C . LEU A 1 90 ? 2.916 10.081 1.197 1.00 84.62 90 LEU A C 1
ATOM 705 O O . LEU A 1 90 ? 2.706 10.349 2.381 1.00 84.62 90 LEU A O 1
ATOM 709 N N . PHE A 1 91 ? 1.947 9.735 0.344 1.00 83.94 91 PHE A N 1
ATOM 710 C CA . PHE A 1 91 ? 0.554 9.601 0.763 1.00 83.94 91 PHE A CA 1
ATOM 711 C C . PHE A 1 91 ? 0.409 8.558 1.876 1.00 83.94 91 PHE A C 1
ATOM 713 O O . PHE A 1 91 ? -0.239 8.813 2.885 1.00 83.94 91 PHE A O 1
ATOM 720 N N . SER A 1 92 ? 1.066 7.410 1.722 1.00 83.50 92 SER A N 1
ATOM 721 C CA . SER A 1 92 ? 1.020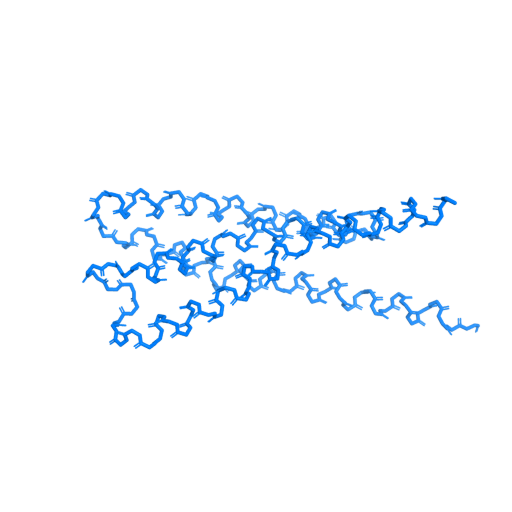 6.302 2.671 1.00 83.50 92 SER A CA 1
ATOM 722 C C . SER A 1 92 ? 1.600 6.648 4.045 1.00 83.50 92 SER A C 1
ATOM 724 O O . SER A 1 92 ? 1.014 6.317 5.074 1.00 83.50 92 SER A O 1
ATOM 726 N N . ILE A 1 93 ? 2.734 7.354 4.084 1.00 84.75 93 ILE A N 1
ATOM 727 C CA . ILE A 1 93 ? 3.364 7.800 5.336 1.00 84.75 93 ILE A CA 1
ATOM 728 C C . ILE A 1 93 ? 2.483 8.838 6.033 1.00 84.75 93 ILE A C 1
ATOM 730 O O . ILE A 1 93 ? 2.268 8.747 7.242 1.00 84.75 93 ILE A O 1
ATOM 734 N N . PHE A 1 94 ? 1.949 9.802 5.278 1.00 83.94 94 PHE A N 1
ATOM 735 C CA . PHE A 1 94 ? 1.034 10.807 5.816 1.00 83.94 94 PHE A CA 1
ATOM 736 C C . PHE A 1 94 ? -0.240 10.160 6.376 1.00 83.94 94 PHE A C 1
ATOM 738 O O . PHE A 1 94 ? -0.674 10.475 7.483 1.00 83.94 94 PHE A O 1
ATOM 745 N N . PHE A 1 95 ? -0.790 9.193 5.646 1.00 83.06 95 PHE A N 1
ATOM 746 C CA . PHE A 1 95 ? -1.927 8.392 6.072 1.00 83.06 95 PHE A CA 1
ATOM 747 C C . PHE A 1 95 ? -1.644 7.601 7.359 1.00 83.06 95 PHE A C 1
ATOM 749 O O . PHE A 1 95 ? -2.429 7.664 8.307 1.00 83.06 95 PHE A O 1
ATOM 756 N N . LEU A 1 96 ? -0.511 6.897 7.432 1.00 83.44 96 LEU A N 1
ATOM 757 C CA . LEU A 1 96 ? -0.106 6.148 8.624 1.00 83.44 96 LEU A CA 1
ATOM 758 C C . LEU A 1 96 ? 0.058 7.075 9.831 1.00 83.44 96 LEU A C 1
ATOM 760 O O . LEU A 1 96 ? -0.373 6.733 10.930 1.00 83.44 96 LEU A O 1
ATOM 764 N N . PHE A 1 97 ? 0.625 8.264 9.626 1.00 84.31 97 PHE A N 1
ATOM 765 C CA . PHE A 1 97 ? 0.763 9.271 10.673 1.00 84.31 97 PHE A CA 1
ATOM 766 C C . PHE A 1 97 ? -0.597 9.729 11.219 1.00 84.31 97 PHE A C 1
ATOM 768 O O . PHE A 1 97 ? -0.796 9.716 12.434 1.00 84.31 97 PHE A O 1
ATOM 775 N N . LEU A 1 98 ? -1.552 10.061 10.342 1.00 82.00 98 LEU A N 1
ATOM 776 C CA . LEU A 1 98 ? -2.916 10.412 10.755 1.00 82.00 98 LEU A CA 1
ATOM 777 C C . LEU A 1 98 ? -3.606 9.258 11.489 1.00 82.00 98 LEU A C 1
ATOM 779 O O . LEU A 1 98 ? -4.219 9.474 12.530 1.00 82.00 98 LEU A O 1
ATOM 783 N N . THR A 1 99 ? -3.449 8.032 10.988 1.00 78.19 99 THR A N 1
ATOM 784 C CA . THR A 1 99 ? -4.023 6.833 11.612 1.00 78.19 99 THR A CA 1
ATOM 785 C C . THR A 1 99 ? -3.488 6.637 13.030 1.00 78.19 99 THR A C 1
ATOM 787 O O . THR A 1 99 ? -4.260 6.411 13.956 1.00 78.19 99 THR A O 1
ATOM 790 N N . LEU A 1 100 ? -2.172 6.763 13.227 1.00 80.69 100 LEU A N 1
ATOM 791 C CA . LEU A 1 100 ? -1.555 6.641 14.549 1.00 80.69 100 LEU A CA 1
ATOM 792 C C . LEU A 1 100 ? -2.027 7.733 15.512 1.00 80.69 100 LEU A C 1
ATOM 794 O O . LEU A 1 100 ? -2.254 7.438 16.685 1.00 80.69 100 LEU A O 1
ATOM 798 N N . ILE A 1 101 ? -2.200 8.970 15.032 1.00 81.25 101 ILE A N 1
ATOM 799 C CA . ILE A 1 101 ? -2.768 10.052 15.844 1.00 81.25 101 ILE A CA 1
ATOM 800 C C . ILE A 1 101 ? -4.184 9.691 16.288 1.00 81.25 101 ILE A C 1
ATOM 802 O O . ILE A 1 101 ? -4.476 9.790 17.480 1.00 81.25 101 ILE A O 1
ATOM 806 N N . GLU A 1 102 ? -5.040 9.247 15.373 1.00 78.25 102 GLU A N 1
ATOM 807 C CA . GLU A 1 102 ? -6.444 8.976 15.688 1.00 78.25 102 GLU A CA 1
ATOM 808 C C . GLU A 1 102 ? -6.589 7.804 16.668 1.00 78.25 102 GLU A C 1
ATOM 810 O O . GLU A 1 102 ? -7.280 7.920 17.684 1.00 78.25 102 GLU A O 1
ATOM 815 N N . ILE A 1 103 ? -5.810 6.735 16.454 1.00 74.81 103 ILE A N 1
ATOM 816 C CA . ILE A 1 103 ? -5.700 5.603 17.386 1.00 74.81 103 ILE A CA 1
ATOM 817 C C . ILE A 1 103 ? -5.206 6.082 18.759 1.00 74.81 103 ILE A C 1
ATOM 819 O O . ILE A 1 103 ? -5.759 5.690 19.785 1.00 74.81 103 ILE A O 1
ATOM 823 N N . SER A 1 104 ? -4.188 6.952 18.806 1.00 74.75 104 SER A N 1
ATOM 824 C CA . SER A 1 104 ? -3.638 7.467 20.071 1.00 74.75 104 SER A CA 1
ATOM 825 C C . SER A 1 104 ? -4.635 8.321 20.857 1.00 74.75 104 SER A C 1
ATOM 827 O O . SER A 1 104 ? -4.585 8.357 22.087 1.00 74.75 104 SER A O 1
ATOM 829 N N . ARG A 1 105 ? -5.553 8.993 20.156 1.00 77.44 105 ARG A N 1
ATOM 830 C CA . ARG A 1 105 ? -6.574 9.863 20.747 1.00 77.44 105 ARG A CA 1
ATOM 831 C C . ARG A 1 105 ? -7.830 9.110 21.172 1.00 77.44 105 ARG A C 1
ATOM 833 O O . ARG A 1 105 ? -8.717 9.753 21.727 1.00 77.44 105 ARG A O 1
ATOM 840 N N . TRP A 1 106 ? -7.899 7.793 20.937 1.00 65.75 106 TRP A N 1
ATOM 841 C CA . TRP A 1 106 ? -9.110 6.983 21.137 1.00 65.75 106 TRP A CA 1
ATOM 842 C C . TRP A 1 106 ? -10.320 7.605 20.425 1.00 65.75 106 TRP A C 1
ATOM 844 O O . TRP A 1 106 ? -11.447 7.543 20.912 1.00 65.75 106 TRP A O 1
ATOM 854 N N . ALA A 1 107 ? -10.053 8.281 19.310 1.00 62.09 107 ALA A N 1
ATOM 855 C CA . ALA A 1 107 ? -11.045 8.988 18.528 1.00 62.09 107 ALA A CA 1
ATOM 856 C C . ALA A 1 107 ? -11.502 8.107 17.358 1.00 62.09 107 ALA A C 1
ATOM 858 O O . ALA A 1 107 ? -10.845 7.124 17.005 1.00 62.09 107 ALA A O 1
ATOM 859 N N . SER A 1 108 ? -12.662 8.438 16.795 1.00 65.19 108 SER A N 1
ATOM 860 C CA . SER A 1 108 ? -13.269 7.651 15.725 1.00 65.19 108 SER A CA 1
ATOM 861 C C . SER A 1 108 ? -12.378 7.607 14.482 1.00 65.19 108 SER A C 1
ATOM 863 O O . SER A 1 108 ? -11.846 8.615 14.027 1.00 65.19 108 SER A O 1
ATOM 865 N N . ILE A 1 109 ? -12.275 6.430 13.870 1.00 67.06 109 ILE A N 1
ATOM 866 C CA . ILE A 1 109 ? -11.453 6.178 12.675 1.00 67.06 109 ILE A CA 1
ATOM 867 C C . ILE A 1 109 ? -12.097 6.770 11.413 1.00 67.06 109 ILE A C 1
ATOM 869 O O . ILE A 1 109 ? -11.503 6.703 10.340 1.00 67.06 109 ILE A O 1
ATOM 873 N N . GLU A 1 110 ? -13.297 7.355 11.491 1.00 70.00 110 GLU A N 1
ATOM 874 C CA . GLU A 1 110 ? -14.025 7.894 10.331 1.00 70.00 110 GLU A CA 1
ATOM 875 C C . GLU A 1 110 ? -13.161 8.801 9.441 1.00 70.00 110 GLU A C 1
ATOM 877 O O . GLU A 1 110 ? -13.198 8.682 8.214 1.00 70.00 110 GLU A O 1
ATOM 882 N N . ALA A 1 111 ? -12.308 9.638 10.042 1.00 70.75 111 ALA A N 1
ATOM 883 C CA . ALA A 1 111 ? -11.399 10.529 9.315 1.00 70.75 111 ALA A CA 1
ATOM 884 C C . ALA A 1 111 ? -10.349 9.783 8.464 1.00 70.75 111 ALA A C 1
ATOM 886 O O . ALA A 1 111 ? -9.812 10.322 7.494 1.00 70.75 111 ALA A O 1
ATOM 887 N N . VAL A 1 112 ? -10.059 8.536 8.822 1.00 74.31 112 VAL A N 1
ATOM 888 C CA . VAL A 1 112 ? -9.003 7.691 8.261 1.00 74.31 112 VAL A CA 1
ATOM 889 C C . VAL A 1 112 ? -9.585 6.651 7.290 1.00 74.31 112 VAL A C 1
ATOM 891 O O . VAL A 1 112 ? -8.889 6.194 6.384 1.00 74.31 112 VAL A O 1
ATOM 894 N N . VAL A 1 113 ? -10.883 6.336 7.384 1.00 79.50 113 VAL A N 1
ATOM 895 C CA . VAL A 1 113 ? -11.562 5.380 6.487 1.00 79.50 113 VAL A CA 1
ATOM 896 C C . VAL A 1 113 ? -11.503 5.826 5.024 1.00 79.50 113 VAL A C 1
ATOM 898 O O . VAL A 1 113 ? -11.162 5.030 4.150 1.00 79.50 113 VAL A O 1
ATOM 901 N N . LEU A 1 114 ? -11.796 7.096 4.732 1.00 81.31 114 LEU A N 1
ATOM 902 C CA . LEU A 1 114 ? -11.809 7.594 3.352 1.00 81.31 114 LEU A CA 1
ATOM 903 C C . LEU A 1 114 ? -10.410 7.534 2.692 1.00 81.31 114 LEU A C 1
ATOM 905 O O . LEU A 1 114 ? -10.295 6.957 1.605 1.00 81.31 114 LEU A O 1
ATOM 909 N N . PRO A 1 115 ? -9.332 8.043 3.324 1.00 79.94 115 PRO A N 1
ATOM 910 C CA . PRO A 1 115 ? -7.969 7.850 2.830 1.00 79.94 115 PRO A CA 1
ATOM 911 C C . PRO A 1 115 ? -7.567 6.378 2.667 1.00 79.94 115 PRO A C 1
ATOM 913 O O . PRO A 1 115 ? -6.879 6.043 1.701 1.00 79.94 115 PRO A O 1
ATOM 916 N N . LEU A 1 116 ? -8.014 5.496 3.570 1.00 80.44 116 LEU A N 1
ATOM 917 C CA . LEU A 1 116 ? -7.733 4.061 3.501 1.00 80.44 116 LEU A CA 1
ATOM 918 C C . LEU A 1 116 ? -8.375 3.420 2.266 1.00 80.44 116 LEU A C 1
ATOM 920 O O . LEU A 1 116 ? -7.707 2.686 1.535 1.00 80.44 116 LEU A O 1
ATOM 924 N N . ILE A 1 117 ? -9.650 3.727 2.001 1.00 82.50 117 ILE A N 1
ATOM 925 C CA . ILE A 1 117 ? -10.363 3.243 0.811 1.00 82.50 117 ILE A CA 1
ATOM 926 C C . ILE A 1 117 ? -9.656 3.735 -0.450 1.00 82.50 117 ILE A C 1
ATOM 928 O O . ILE A 1 117 ? -9.413 2.941 -1.358 1.00 82.50 117 ILE A O 1
ATOM 932 N N . PHE A 1 118 ? -9.282 5.016 -0.506 1.00 83.75 118 PHE A N 1
ATOM 933 C CA . PHE A 1 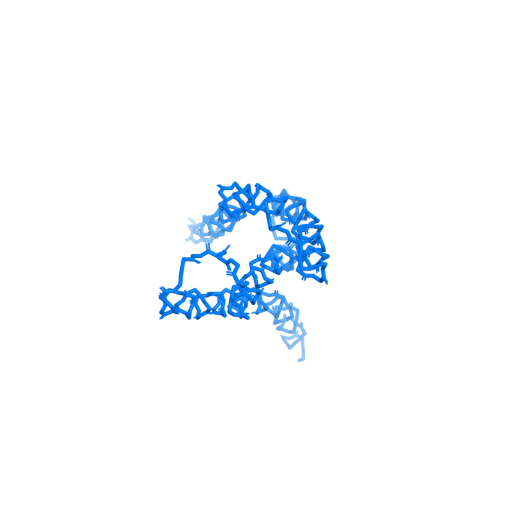118 ? -8.553 5.581 -1.643 1.00 83.75 118 PHE A CA 1
ATOM 934 C C . PHE A 1 118 ? -7.207 4.875 -1.870 1.00 83.75 118 PHE A C 1
ATOM 936 O O . PHE A 1 118 ? -6.883 4.484 -2.994 1.00 83.75 118 PHE A O 1
ATOM 943 N N . TYR A 1 119 ? -6.442 4.648 -0.800 1.00 83.81 119 TYR A N 1
ATOM 944 C CA . TYR A 1 119 ? -5.163 3.950 -0.888 1.00 83.81 119 TYR A CA 1
ATOM 945 C C . TYR A 1 119 ? -5.326 2.521 -1.421 1.00 83.81 119 TYR A C 1
ATOM 947 O O . TYR A 1 119 ? -4.614 2.106 -2.339 1.00 83.81 119 TYR A O 1
ATOM 955 N N . TRP A 1 120 ? -6.291 1.783 -0.871 1.00 82.31 120 TRP A N 1
ATOM 956 C CA . TRP A 1 120 ? -6.533 0.386 -1.217 1.00 82.31 120 TRP A CA 1
ATOM 957 C C . TRP A 1 120 ? -7.093 0.213 -2.635 1.00 82.31 120 TRP A C 1
ATOM 959 O O . TRP A 1 120 ? -6.687 -0.695 -3.354 1.00 82.31 120 TRP A O 1
ATOM 969 N N . THR A 1 121 ? -8.020 1.075 -3.052 1.00 82.75 121 THR A N 1
ATOM 970 C CA . THR A 1 121 ? -8.744 0.919 -4.327 1.00 82.75 121 THR A CA 1
ATOM 971 C C . THR A 1 121 ? -8.037 1.548 -5.521 1.00 82.75 121 THR A C 1
ATOM 973 O O . THR A 1 121 ? -8.256 1.102 -6.644 1.00 82.75 121 THR A O 1
ATOM 976 N N . ILE A 1 122 ? -7.197 2.565 -5.306 1.00 85.38 122 ILE A N 1
ATOM 977 C CA . ILE A 1 122 ? -6.578 3.327 -6.400 1.00 85.38 122 ILE A CA 1
ATOM 978 C C . ILE A 1 122 ? -5.054 3.204 -6.362 1.00 85.38 122 ILE A C 1
ATOM 980 O O . ILE A 1 122 ? -4.458 2.745 -7.338 1.00 85.38 122 ILE A O 1
ATOM 984 N N . LEU A 1 123 ? -4.408 3.566 -5.248 1.00 83.88 123 LEU A N 1
ATOM 985 C CA . LEU A 1 123 ? -2.938 3.589 -5.177 1.00 83.88 123 LEU A CA 1
ATOM 986 C C . LEU A 1 123 ? -2.327 2.191 -5.272 1.00 83.88 123 LEU A C 1
ATOM 988 O O . LEU A 1 123 ? -1.374 1.996 -6.026 1.00 83.88 123 LEU A O 1
ATOM 992 N N . MET A 1 124 ? -2.858 1.219 -4.530 1.00 82.94 124 MET A N 1
ATOM 993 C CA . MET A 1 124 ? -2.324 -0.145 -4.552 1.00 82.94 124 MET A CA 1
ATOM 994 C C . MET A 1 124 ? -2.404 -0.792 -5.942 1.00 82.94 124 MET A C 1
ATOM 996 O O . MET A 1 124 ? -1.372 -1.270 -6.422 1.00 82.94 124 MET A O 1
ATOM 1000 N N . PRO A 1 125 ? -3.562 -0.778 -6.631 1.00 83.88 125 PRO A N 1
ATOM 1001 C CA . PRO A 1 125 ? -3.653 -1.287 -7.994 1.00 83.88 125 PRO A CA 1
ATOM 1002 C C . PRO A 1 125 ? -2.740 -0.540 -8.964 1.00 83.88 125 PRO A C 1
ATOM 1004 O O . PRO A 1 125 ? -2.090 -1.185 -9.782 1.00 83.88 125 PRO A O 1
ATOM 1007 N N . ALA A 1 126 ? -2.619 0.788 -8.845 1.00 83.31 126 ALA A N 1
ATOM 1008 C CA . ALA A 1 126 ? -1.705 1.564 -9.682 1.00 83.31 126 ALA A CA 1
ATOM 1009 C C . ALA A 1 126 ? -0.248 1.094 -9.527 1.00 83.31 126 ALA A C 1
ATOM 1011 O O . ALA A 1 126 ? 0.420 0.831 -10.527 1.00 83.31 126 ALA A O 1
ATOM 1012 N N . ILE A 1 127 ? 0.221 0.901 -8.287 1.00 82.44 127 ILE A N 1
ATOM 1013 C CA . ILE A 1 127 ? 1.550 0.333 -8.010 1.00 82.44 127 ILE A CA 1
ATOM 1014 C C . ILE A 1 127 ? 1.660 -1.083 -8.596 1.00 82.44 127 ILE A C 1
ATOM 1016 O O . ILE A 1 127 ? 2.653 -1.401 -9.248 1.00 82.44 127 ILE A O 1
ATOM 1020 N N . GLY A 1 128 ? 0.645 -1.931 -8.407 1.00 82.31 128 GLY A N 1
ATOM 1021 C CA . GLY A 1 128 ? 0.615 -3.297 -8.941 1.00 82.31 128 GLY A CA 1
ATOM 1022 C C . GLY A 1 128 ? 0.725 -3.354 -10.468 1.00 82.31 128 GLY A C 1
ATOM 1023 O O . GLY A 1 128 ? 1.475 -4.171 -11.002 1.00 82.31 128 GLY A O 1
ATOM 1024 N N . VAL A 1 129 ? 0.057 -2.443 -11.179 1.00 84.44 129 VAL A N 1
ATOM 1025 C CA . VAL A 1 129 ? 0.183 -2.306 -12.638 1.00 84.44 129 VAL A CA 1
ATOM 1026 C C . VAL A 1 129 ? 1.595 -1.867 -13.029 1.00 84.44 129 VAL A C 1
ATOM 1028 O O . VAL A 1 129 ? 2.129 -2.383 -14.009 1.00 84.44 129 VAL A O 1
ATOM 1031 N N . CYS A 1 130 ? 2.249 -0.988 -12.258 1.00 82.44 130 CYS A N 1
ATOM 1032 C CA . CYS A 1 130 ? 3.660 -0.656 -12.486 1.00 82.44 130 CYS A CA 1
ATOM 1033 C C . CYS A 1 130 ? 4.566 -1.892 -12.356 1.00 82.44 130 CYS A C 1
ATOM 1035 O O . CYS A 1 130 ? 5.450 -2.085 -13.189 1.00 82.44 130 CYS A O 1
ATOM 1037 N N . PHE A 1 131 ? 4.328 -2.759 -11.362 1.00 79.94 131 PHE A N 1
ATOM 1038 C CA . PHE A 1 131 ? 5.059 -4.027 -11.229 1.00 79.94 131 PHE A CA 1
ATOM 1039 C C . PHE A 1 131 ? 4.827 -4.953 -12.424 1.00 79.94 131 PHE A C 1
ATOM 1041 O O . PHE A 1 131 ? 5.790 -5.493 -12.969 1.00 79.94 131 PHE A O 1
ATOM 1048 N N . LEU A 1 132 ? 3.569 -5.110 -12.846 1.00 82.00 132 LEU A N 1
ATOM 1049 C CA . LEU A 1 132 ? 3.213 -5.960 -13.979 1.00 82.00 132 LEU A CA 1
ATOM 1050 C C . LEU A 1 132 ? 3.849 -5.455 -15.279 1.00 82.00 132 LEU A C 1
ATOM 1052 O O . LEU A 1 132 ? 4.485 -6.232 -15.983 1.00 82.00 132 LEU A O 1
ATOM 1056 N N . SER A 1 133 ? 3.745 -4.153 -15.553 1.00 80.94 133 SER A N 1
ATOM 1057 C CA . SER A 1 133 ? 4.331 -3.519 -16.738 1.00 80.94 133 SER A CA 1
ATOM 1058 C C . SER A 1 133 ? 5.853 -3.653 -16.770 1.00 80.94 133 SER A C 1
ATOM 1060 O O . SER A 1 133 ? 6.425 -3.901 -17.828 1.00 80.94 133 SER A O 1
ATOM 1062 N N . ASN A 1 134 ? 6.515 -3.512 -15.618 1.00 74.25 134 ASN A N 1
ATOM 1063 C CA . ASN A 1 134 ? 7.960 -3.698 -15.524 1.00 74.25 134 ASN A CA 1
ATOM 1064 C C . ASN A 1 134 ? 8.356 -5.160 -15.802 1.00 74.25 134 ASN A C 1
ATOM 1066 O O . ASN A 1 134 ? 9.355 -5.405 -16.468 1.00 74.25 134 ASN A O 1
ATOM 1070 N N . ALA A 1 135 ? 7.564 -6.132 -15.338 1.00 76.81 135 ALA A N 1
ATOM 1071 C CA . ALA A 1 135 ? 7.811 -7.552 -15.592 1.00 76.81 135 ALA A CA 1
ATOM 1072 C C . ALA A 1 135 ? 7.571 -7.951 -17.060 1.00 76.81 135 ALA A C 1
ATOM 1074 O O . ALA A 1 135 ? 8.331 -8.753 -17.604 1.00 76.81 135 ALA A O 1
ATOM 1075 N N . THR A 1 136 ? 6.547 -7.395 -17.717 1.00 77.75 136 THR A N 1
ATOM 1076 C CA . THR A 1 136 ? 6.267 -7.686 -19.133 1.00 77.75 136 THR A CA 1
ATOM 1077 C C . THR A 1 136 ? 7.308 -7.074 -20.064 1.00 77.75 136 THR A C 1
ATOM 1079 O O . THR A 1 136 ? 7.742 -7.760 -20.982 1.00 77.75 136 THR A O 1
ATOM 1082 N N . MET A 1 137 ? 7.767 -5.843 -19.799 1.00 71.00 137 MET A N 1
ATOM 1083 C CA . MET A 1 137 ? 8.844 -5.220 -20.588 1.00 71.00 137 MET A CA 1
ATOM 1084 C C . MET A 1 137 ? 10.149 -6.016 -20.500 1.00 71.00 137 MET A C 1
ATOM 1086 O O . MET A 1 137 ? 10.824 -6.216 -21.504 1.00 71.00 137 MET A O 1
ATOM 1090 N N . TYR A 1 138 ? 10.480 -6.528 -19.312 1.00 62.72 138 TYR A N 1
ATOM 1091 C CA . TYR A 1 138 ? 11.687 -7.330 -19.122 1.00 62.72 138 TYR A CA 1
ATOM 1092 C C . TYR A 1 138 ? 11.663 -8.626 -19.946 1.00 62.72 138 TYR A C 1
ATOM 1094 O O . TYR A 1 138 ? 12.680 -9.020 -20.501 1.00 62.72 138 TYR A O 1
ATOM 1102 N N . ARG A 1 139 ? 10.491 -9.265 -20.057 1.00 60.38 139 ARG A N 1
ATOM 1103 C CA . ARG A 1 139 ? 10.284 -10.459 -20.890 1.00 60.38 139 ARG A CA 1
ATOM 1104 C C . ARG A 1 139 ? 10.401 -10.156 -22.386 1.00 60.38 139 ARG A C 1
ATOM 1106 O O . ARG A 1 139 ? 10.852 -11.008 -23.139 1.00 60.38 139 ARG A O 1
ATOM 1113 N N . GLU A 1 140 ? 9.955 -8.982 -22.820 1.00 62.31 140 GLU A N 1
ATOM 1114 C CA . GLU A 1 140 ? 10.012 -8.582 -24.230 1.00 62.31 140 GLU A CA 1
ATOM 1115 C C . GLU A 1 140 ? 11.451 -8.297 -24.679 1.00 62.31 140 GLU A C 1
ATOM 1117 O O . GLU A 1 140 ? 11.858 -8.777 -25.734 1.00 62.31 140 GLU A O 1
ATOM 1122 N N . ASN A 1 141 ? 12.246 -7.632 -23.834 1.00 60.00 141 ASN A N 1
ATOM 1123 C CA . ASN A 1 141 ? 13.665 -7.390 -24.103 1.00 60.00 141 ASN A CA 1
ATOM 1124 C C . ASN A 1 141 ? 14.486 -8.695 -24.159 1.00 60.00 141 ASN A C 1
ATOM 1126 O O . ASN A 1 141 ? 15.302 -8.848 -25.064 1.00 60.00 141 ASN A O 1
ATOM 1130 N N . ASP A 1 142 ? 14.241 -9.648 -23.251 1.00 59.38 142 ASP A N 1
ATOM 1131 C CA . ASP A 1 142 ? 14.947 -10.946 -23.215 1.00 59.38 142 ASP A CA 1
ATOM 1132 C C . ASP A 1 142 ? 14.702 -11.754 -24.505 1.00 59.38 142 ASP A C 1
ATOM 1134 O O . ASP A 1 142 ? 15.632 -12.264 -25.122 1.00 59.38 142 ASP A O 1
ATOM 1138 N N . ASN A 1 143 ? 13.455 -11.771 -24.993 1.00 61.88 143 ASN A N 1
ATOM 1139 C CA . ASN A 1 143 ? 13.103 -12.461 -26.237 1.00 61.88 143 ASN A CA 1
ATOM 1140 C C . ASN A 1 143 ? 13.734 -11.813 -27.483 1.00 61.88 143 ASN A C 1
ATOM 1142 O O . ASN A 1 143 ? 14.015 -12.509 -28.454 1.00 61.88 143 ASN A O 1
ATOM 1146 N N . SER A 1 144 ? 13.941 -10.491 -27.479 1.00 59.34 144 SER A N 1
ATOM 1147 C CA . SER A 1 144 ? 14.546 -9.776 -28.613 1.00 59.34 144 SER A CA 1
ATOM 1148 C C . SER A 1 144 ? 16.069 -9.923 -28.706 1.00 59.34 144 SER A C 1
ATOM 1150 O O . SER A 1 144 ? 16.631 -9.698 -29.774 1.00 59.34 144 SER A O 1
ATOM 1152 N N . GLU A 1 145 ? 16.743 -10.319 -27.620 1.00 56.78 145 GLU A N 1
ATOM 1153 C CA . GLU A 1 145 ? 18.173 -10.666 -27.639 1.00 56.78 145 GLU A CA 1
ATOM 1154 C C . GLU A 1 145 ? 18.420 -12.136 -28.050 1.00 56.78 145 GLU A C 1
ATOM 1156 O O . GLU A 1 145 ? 19.555 -12.498 -28.367 1.00 56.78 145 GLU A O 1
ATOM 1161 N N . GLU A 1 146 ? 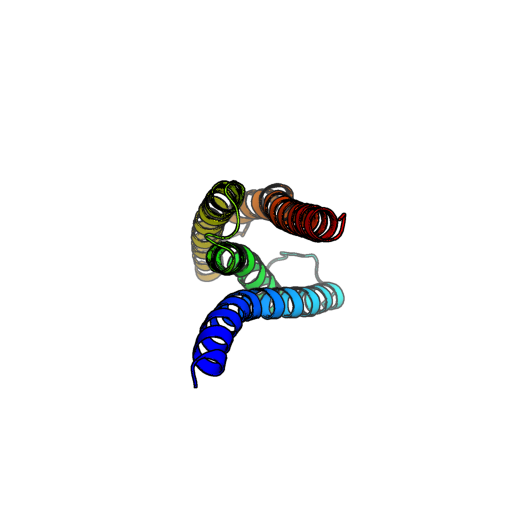17.374 -12.974 -28.090 1.00 54.44 146 GLU A N 1
ATOM 1162 C CA . GLU A 1 146 ? 17.442 -14.395 -28.472 1.00 54.44 146 GLU A CA 1
ATOM 1163 C C . GLU A 1 146 ? 17.094 -14.686 -29.949 1.00 54.44 146 GLU A C 1
ATOM 1165 O O . GLU A 1 146 ? 17.252 -15.829 -30.385 1.00 54.44 146 GLU A O 1
ATOM 1170 N N . GLU A 1 147 ? 16.674 -13.695 -30.745 1.00 41.34 147 GLU A N 1
ATOM 1171 C CA . GLU A 1 147 ? 16.489 -13.854 -32.199 1.00 41.34 147 GLU A CA 1
ATOM 1172 C C . GLU A 1 147 ? 17.766 -13.442 -32.976 1.00 41.34 147 GLU A C 1
ATOM 1174 O O . GLU A 1 147 ? 18.118 -12.259 -32.977 1.00 41.34 147 GLU A O 1
ATOM 1179 N N . PRO A 1 148 ? 18.489 -14.395 -33.612 1.00 46.88 148 PRO A N 1
ATOM 1180 C CA . PRO A 1 148 ? 19.702 -14.137 -34.400 1.00 46.88 148 PRO A CA 1
ATOM 1181 C C . PRO A 1 148 ? 19.448 -13.583 -35.811 1.00 46.88 148 PRO A C 1
ATOM 1183 O O . PRO A 1 148 ? 18.415 -13.931 -36.429 1.00 46.88 148 PRO A O 1
#

Radius of gyration: 18.64 Å; chains: 1; bounding box: 54×26×56 Å

pLDDT: mean 73.83, std 12.12, range [38.44, 87.12]

Organism: NCBI:txid1434110

Foldseek 3Di:
DVVVVVVVLLVVLVVLLVVLVVLVVVLVVLVVVQVVVPDDQLDPPHDPSNLSNLVSLLVNLVSLLSNLVSVPPVDPCSVVLNVLSVVLNVLSVVLNVVQVVCNVVSHRCVVSVVSVCCSVVPSVVVNVVVVVVVVVVVVVVVVVVVDD